Protein AF-A0A2S7L1G5-F1 (afdb_monomer)

Secondary structure (DSSP, 8-state):
------SEEEE--SHHHHHHHHHHHHTT--EEEE-SS----GGGS-SSTT-HHHHBEEGGGTEE-SB-

InterPro domains:
  IPR036188 FAD/NAD(P)-binding domain superfamily [G3DSA:3.50.50.60] (4-64)
  IPR036188 FAD/NAD(P)-binding domain superfamily [SSF51905] (3-61)
  IPR052542 Cholesterol Oxidase Enzyme [PTHR47470] (4-54)

Organism: NCBI:txid53483

Nearest PDB structures (foldseek):
  2ylw-assembly1_A  TM=8.846E-01  e=7.900E-02  Thermobifida fusca
  6c87-assembly1_A  TM=7.990E-01  e=6.892E-02  Naegleria fowleri
  4d03-assembly1_A  TM=6.189E-01  e=7.379E-02  Thermobifida fusca
  8dp2-assembly1_A  TM=7.948E-01  e=1.295E+00  Pseudomonas aeruginosa PAO1
  3wbj-assembly1_A  TM=5.616E-01  e=4.734E+00  Saccharomyces cerevisiae S288C

Solvent-accessible surface area (backbone atoms only — not comparable to full-atom values): 4302 Å² total; per-residue (Å²): 132,84,86,82,85,62,81,43,79,36,82,36,76,50,73,68,38,45,52,52,49,50,58,44,41,76,73,70,47,50,69,44,78,47,58,94,69,79,93,77,52,83,86,55,54,53,95,48,81,83,42,47,54,40,33,34,49,41,65,93,80,71,14,72,17,81,48,120

Radius of gyration: 15.41 Å; Cα contacts (8 Å, |Δi|>4): 88; chains: 1; bounding box: 28×29×37 Å

Foldseek 3Di:
DDDDDFPEEAEACPPVSVVVQVVCVVVVGGYHYDYPADDDDPVLADPDCVPQLQCDCDVVVNRRHDHD

Structure (mmCIF, N/CA/C/O backbone):
data_AF-A0A2S7L1G5-F1
#
_entry.id   AF-A0A2S7L1G5-F1
#
loop_
_atom_site.group_PDB
_atom_site.id
_atom_site.type_symbol
_atom_site.label_atom_id
_atom_site.label_alt_id
_atom_site.label_comp_id
_atom_site.label_asym_id
_atom_site.label_entity_id
_atom_site.label_seq_id
_atom_site.pdbx_PDB_ins_code
_atom_site.Cartn_x
_atom_site.Cartn_y
_atom_site.Cartn_z
_atom_site.occupancy
_atom_site.B_iso_or_equiv
_atom_site.auth_seq_id
_atom_site.auth_comp_id
_atom_site.auth_asym_id
_atom_site.auth_atom_id
_atom_site.pdbx_PDB_model_num
ATOM 1 N N . MET A 1 1 ? -5.602 -21.810 13.306 1.00 56.88 1 MET A N 1
ATOM 2 C CA . MET A 1 1 ? -5.418 -20.632 12.424 1.00 56.88 1 MET A CA 1
ATOM 3 C C . MET A 1 1 ? -5.504 -19.388 13.296 1.00 56.88 1 MET A C 1
ATOM 5 O O 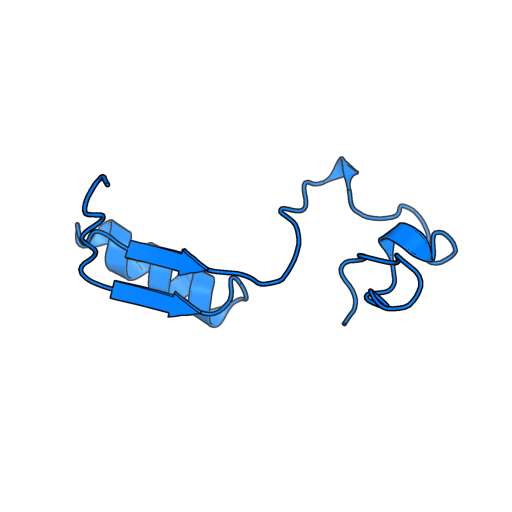. MET A 1 1 ? -6.313 -19.397 14.214 1.00 56.88 1 MET A O 1
ATOM 9 N N . LYS A 1 2 ? -4.662 -18.367 13.093 1.00 74.19 2 LYS A N 1
ATOM 10 C CA . LYS A 1 2 ? -4.826 -17.088 13.808 1.00 74.19 2 LYS A CA 1
ATOM 11 C C . LYS A 1 2 ? -5.965 -16.314 13.145 1.00 74.19 2 LYS A C 1
ATOM 13 O O . LYS A 1 2 ? -5.879 -16.062 11.947 1.00 74.19 2 LYS A O 1
ATOM 18 N N . ASN A 1 3 ? -6.997 -15.954 13.905 1.00 86.44 3 ASN A N 1
ATOM 19 C CA . ASN A 1 3 ? -8.022 -15.029 13.427 1.00 86.44 3 ASN A CA 1
ATOM 20 C C . ASN A 1 3 ? -7.393 -13.638 13.304 1.00 86.44 3 ASN A C 1
ATOM 22 O O . ASN A 1 3 ? -6.829 -13.121 14.270 1.00 86.44 3 ASN A O 1
ATOM 26 N N . LEU A 1 4 ? -7.443 -13.059 12.107 1.00 89.56 4 LEU A N 1
ATOM 27 C CA . LEU A 1 4 ? -7.033 -11.682 11.871 1.00 89.56 4 LEU A CA 1
ATOM 28 C C . LEU A 1 4 ? -8.294 -10.832 11.734 1.00 89.56 4 LEU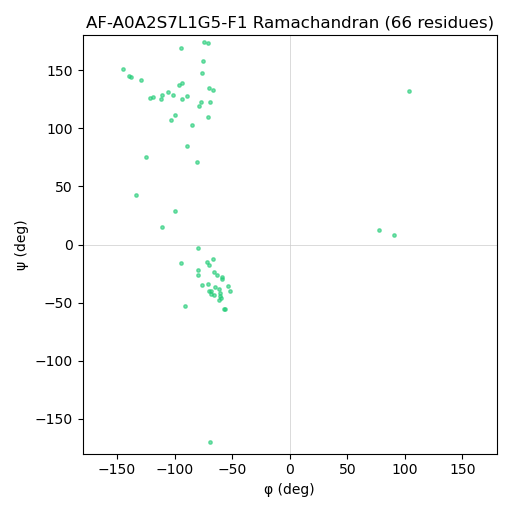 A C 1
ATOM 30 O O . LEU A 1 4 ? -8.990 -10.909 10.729 1.00 89.56 4 LEU A O 1
ATOM 34 N N . GLU A 1 5 ? -8.580 -10.034 12.754 1.00 94.88 5 GLU A N 1
ATOM 35 C CA . GLU A 1 5 ? -9.703 -9.094 12.755 1.00 94.88 5 GLU A CA 1
ATOM 36 C C . GLU A 1 5 ? -9.213 -7.705 12.343 1.00 94.88 5 GLU A C 1
ATOM 38 O O . GLU A 1 5 ? -8.144 -7.285 12.788 1.00 94.88 5 GLU A O 1
ATOM 43 N N . TYR A 1 6 ? -9.964 -7.013 11.490 1.00 97.12 6 TYR A N 1
ATOM 44 C CA . TYR A 1 6 ? -9.684 -5.656 11.019 1.00 97.12 6 TYR A CA 1
ATOM 45 C C . TYR A 1 6 ? -10.998 -4.878 10.970 1.00 97.12 6 TYR A C 1
ATOM 47 O O . TYR A 1 6 ? -12.026 -5.451 10.616 1.00 97.12 6 TYR A O 1
ATOM 55 N N . ASP A 1 7 ? -10.954 -3.584 11.275 1.00 97.94 7 ASP A N 1
ATOM 56 C CA . ASP A 1 7 ? -12.130 -2.710 11.203 1.00 97.94 7 ASP A CA 1
ATOM 57 C C . ASP A 1 7 ? -12.456 -2.339 9.750 1.00 97.94 7 ASP A C 1
ATOM 59 O O . ASP A 1 7 ? -13.618 -2.221 9.368 1.00 97.94 7 ASP A O 1
ATOM 63 N N . TYR A 1 8 ? -11.416 -2.174 8.922 1.00 98.00 8 TYR A N 1
ATOM 64 C CA . TYR A 1 8 ? -11.541 -1.812 7.511 1.00 98.00 8 TYR A CA 1
ATOM 65 C C . TYR A 1 8 ? -10.573 -2.610 6.642 1.00 98.00 8 TYR A C 1
ATOM 67 O O . TYR A 1 8 ? -9.422 -2.848 7.016 1.00 98.00 8 TYR A O 1
ATOM 75 N N . VAL A 1 9 ? -11.027 -2.954 5.436 1.00 97.88 9 VAL A N 1
ATOM 76 C CA . VAL A 1 9 ? -10.208 -3.577 4.392 1.00 97.88 9 VAL A CA 1
ATOM 77 C C . VAL A 1 9 ? -10.232 -2.696 3.148 1.00 97.88 9 VAL A C 1
ATOM 79 O O . VAL A 1 9 ? -11.296 -2.362 2.631 1.00 97.88 9 VAL A O 1
ATOM 82 N N . ILE A 1 10 ? -9.052 -2.328 2.662 1.00 98.19 10 ILE A N 1
ATOM 83 C CA . ILE A 1 10 ? -8.848 -1.506 1.471 1.00 98.19 10 ILE A CA 1
ATOM 84 C C . ILE A 1 10 ? -8.212 -2.375 0.392 1.00 98.19 10 ILE A C 1
ATOM 86 O O . ILE A 1 10 ? -7.157 -2.977 0.600 1.00 98.19 10 ILE A O 1
ATOM 90 N N . ILE A 1 11 ? -8.846 -2.416 -0.777 1.00 97.44 11 ILE A N 1
ATOM 91 C CA . ILE A 1 11 ? -8.336 -3.132 -1.944 1.00 97.44 11 ILE A CA 1
ATOM 92 C C . ILE A 1 11 ? -7.672 -2.128 -2.884 1.00 97.44 11 ILE A C 1
ATOM 94 O O . ILE A 1 11 ? -8.331 -1.296 -3.503 1.00 97.44 11 ILE A O 1
ATOM 98 N N . GLY A 1 12 ? -6.356 -2.236 -2.988 1.00 95.75 12 GLY A N 1
ATOM 99 C CA . GLY A 1 12 ? -5.498 -1.400 -3.809 1.00 95.75 12 GLY A CA 1
ATOM 100 C C . GLY A 1 12 ? -4.727 -0.362 -2.996 1.00 95.75 12 GLY A C 1
ATOM 101 O O . GLY A 1 12 ? -5.304 0.387 -2.208 1.00 95.75 12 GLY A O 1
ATOM 102 N N . SER A 1 13 ? -3.421 -0.261 -3.239 1.00 95.38 13 SER A N 1
ATOM 103 C CA . SER A 1 13 ? -2.533 0.726 -2.603 1.00 95.38 13 SER A CA 1
ATOM 104 C C . SER A 1 13 ? -2.263 1.935 -3.508 1.00 95.38 13 SER A C 1
ATOM 106 O O . SER A 1 13 ? -1.195 2.542 -3.460 1.00 95.38 13 SER A O 1
ATOM 108 N N . GLY A 1 14 ? -3.214 2.271 -4.385 1.00 93.25 14 GLY A N 1
ATOM 109 C CA . GLY A 1 14 ? -3.158 3.483 -5.204 1.00 93.25 14 GLY A CA 1
ATOM 110 C C . GLY A 1 14 ? -3.338 4.753 -4.365 1.00 93.25 14 GLY A C 1
ATOM 111 O O . GLY A 1 14 ? -3.363 4.707 -3.134 1.00 93.25 14 GLY A O 1
ATOM 112 N N . PHE A 1 15 ? -3.514 5.900 -5.025 1.00 95.88 15 PHE A N 1
ATOM 113 C CA . PHE A 1 15 ? -3.673 7.188 -4.340 1.00 95.88 15 PHE A CA 1
ATOM 114 C C . PHE A 1 15 ? -4.840 7.187 -3.337 1.00 95.88 15 PHE A C 1
ATOM 116 O O . PHE A 1 15 ? -4.633 7.426 -2.150 1.00 95.88 15 PHE A O 1
ATOM 123 N N . GLY A 1 16 ? -6.052 6.845 -3.789 1.00 97.38 16 GLY A N 1
ATOM 124 C CA . GLY 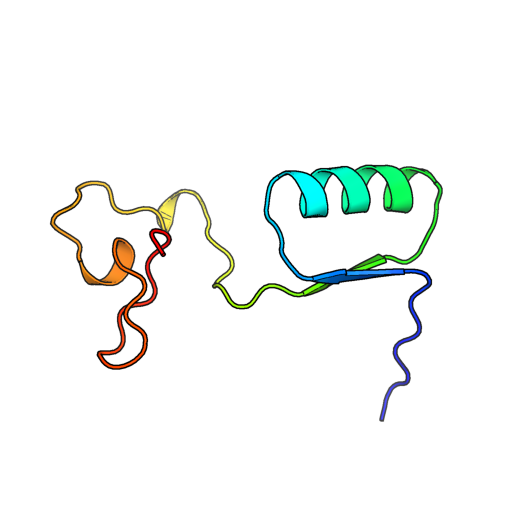A 1 16 ? -7.242 6.838 -2.930 1.00 97.38 16 GLY A CA 1
ATOM 125 C C . GLY A 1 16 ? -7.125 5.851 -1.768 1.00 97.38 16 GLY A C 1
ATOM 126 O O . GLY A 1 16 ? -7.326 6.232 -0.620 1.00 97.38 16 GLY A O 1
ATOM 127 N N . GLY A 1 17 ? -6.713 4.611 -2.052 1.00 97.50 17 GLY A N 1
ATOM 128 C CA . GLY A 1 17 ? -6.546 3.579 -1.027 1.00 97.50 17 GLY A CA 1
ATOM 129 C C . GLY A 1 17 ? -5.515 3.957 0.036 1.00 97.50 17 GLY A C 1
ATOM 130 O O . GLY A 1 17 ? -5.774 3.794 1.224 1.00 97.50 17 GLY A O 1
ATOM 131 N N . SER A 1 18 ? -4.387 4.546 -0.370 1.00 96.88 18 SER A N 1
ATOM 132 C CA . SER A 1 18 ? -3.335 4.975 0.561 1.00 96.88 18 SER A CA 1
ATOM 133 C C . SER A 1 18 ? -3.778 6.141 1.447 1.00 96.88 18 SER A C 1
ATOM 135 O O . SER A 1 18 ? -3.535 6.122 2.653 1.00 96.88 18 SER A O 1
ATOM 137 N N . VAL A 1 19 ? -4.469 7.138 0.882 1.00 98.25 19 VAL A N 1
ATOM 138 C CA . VAL A 1 19 ? -4.999 8.275 1.655 1.00 98.25 19 VAL A CA 1
ATOM 139 C C . VAL A 1 19 ? -6.082 7.810 2.630 1.00 98.25 19 VAL A C 1
ATOM 141 O O . VAL A 1 19 ? -6.062 8.199 3.799 1.00 98.25 19 VAL A O 1
ATOM 144 N N . SER A 1 20 ? -6.998 6.944 2.189 1.00 98.31 20 SER A N 1
ATOM 145 C CA . SER A 1 20 ? -8.007 6.344 3.066 1.00 98.31 20 SER A CA 1
ATOM 146 C C . SER A 1 20 ? -7.367 5.531 4.192 1.00 98.31 20 SER A C 1
ATOM 148 O O . SER A 1 20 ? -7.761 5.694 5.347 1.00 98.31 20 SER A O 1
ATOM 150 N N . ALA A 1 21 ? -6.355 4.713 3.883 1.00 98.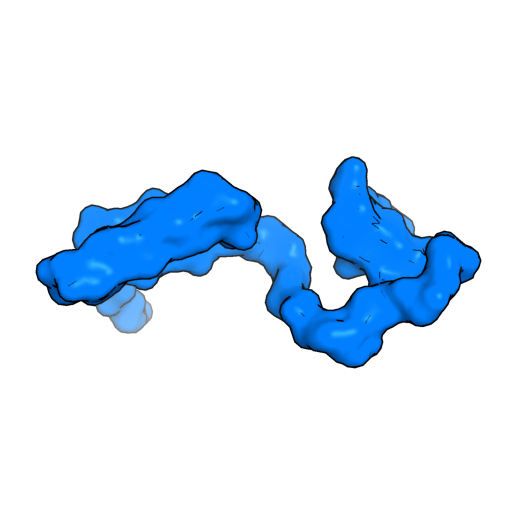38 21 ALA A N 1
ATOM 151 C CA . ALA A 1 21 ? -5.632 3.919 4.874 1.00 98.38 21 ALA A CA 1
ATOM 152 C C . ALA A 1 21 ? -4.980 4.807 5.935 1.00 98.38 21 ALA A C 1
ATOM 154 O O . ALA A 1 21 ? -5.146 4.546 7.126 1.00 98.38 21 ALA A O 1
ATOM 155 N N . LEU A 1 22 ? -4.304 5.881 5.513 1.00 98.38 22 LEU A N 1
ATOM 156 C CA . LEU A 1 22 ? -3.704 6.863 6.413 1.00 98.38 22 LEU A CA 1
ATOM 157 C C . LEU A 1 22 ? -4.753 7.469 7.351 1.00 98.38 22 LEU A C 1
ATOM 159 O O . LEU A 1 22 ? -4.606 7.373 8.565 1.00 98.38 22 LEU A O 1
ATOM 163 N N . ARG A 1 23 ? -5.839 8.035 6.810 1.00 98.50 23 ARG A N 1
ATOM 164 C CA . ARG A 1 23 ? -6.853 8.730 7.624 1.00 98.50 23 ARG A CA 1
ATOM 165 C C . ARG A 1 23 ? -7.588 7.809 8.593 1.00 98.50 23 ARG A C 1
ATOM 167 O O . ARG A 1 23 ? -7.916 8.229 9.699 1.00 98.50 23 ARG A O 1
ATOM 174 N N . LEU A 1 24 ? -7.868 6.572 8.189 1.00 98.44 24 LEU A N 1
ATOM 175 C CA . LEU A 1 24 ? -8.488 5.581 9.069 1.00 98.44 24 LEU A CA 1
ATOM 176 C C . LEU A 1 24 ? -7.516 5.126 10.165 1.00 98.44 24 LEU A C 1
ATOM 178 O O . LEU A 1 24 ? -7.914 5.015 11.322 1.00 98.44 24 LEU A O 1
ATOM 182 N N . SER A 1 25 ? -6.240 4.943 9.824 1.00 98.25 25 SER A N 1
ATOM 183 C CA . SER A 1 25 ? -5.212 4.554 10.797 1.00 98.25 25 SER A CA 1
ATOM 184 C C . SER A 1 25 ? -4.925 5.675 11.804 1.00 98.25 25 SER A C 1
ATOM 186 O O . SER A 1 25 ? -4.815 5.406 12.995 1.00 98.25 25 SER A O 1
ATOM 188 N N . GLU A 1 26 ? -4.886 6.941 11.367 1.00 98.50 26 GLU A N 1
ATOM 189 C CA . GLU A 1 26 ? -4.763 8.124 12.242 1.00 98.50 26 GLU A CA 1
ATOM 190 C C . GLU A 1 26 ? -5.913 8.231 13.256 1.00 98.50 26 GLU A C 1
ATOM 192 O O . GLU A 1 26 ? -5.725 8.739 14.358 1.00 98.50 26 GLU A O 1
ATOM 197 N N . LYS A 1 27 ? -7.103 7.727 12.906 1.00 98.25 27 LYS A N 1
ATOM 198 C CA . LYS A 1 27 ? -8.260 7.644 13.813 1.00 98.25 27 LYS A CA 1
ATOM 199 C C . LYS A 1 27 ? -8.204 6.457 14.783 1.00 98.25 27 LYS A C 1
ATOM 201 O O . LYS A 1 27 ? -9.097 6.330 15.614 1.00 98.25 27 LYS A O 1
ATOM 206 N N . GLY A 1 28 ? -7.186 5.601 14.688 1.00 98.19 28 GLY A N 1
ATOM 207 C CA . GLY A 1 28 ? -6.991 4.451 15.572 1.00 98.19 28 GLY A CA 1
ATOM 208 C C . GLY A 1 28 ? -7.641 3.151 15.098 1.00 98.19 28 GLY A C 1
ATOM 209 O O . GLY A 1 28 ? -7.644 2.181 15.851 1.00 98.19 28 GLY A O 1
ATOM 210 N N . TYR A 1 29 ? -8.172 3.097 13.872 1.00 98.44 29 TYR A N 1
ATOM 211 C CA . TYR A 1 29 ? -8.731 1.860 13.326 1.00 98.44 29 TYR A CA 1
ATOM 212 C C . TYR A 1 29 ? -7.641 0.891 12.870 1.00 98.44 29 TYR A C 1
ATOM 214 O O . TYR A 1 29 ? -6.597 1.290 12.344 1.00 98.44 29 TYR A O 1
ATOM 222 N N . LYS A 1 30 ? -7.918 -0.408 12.988 1.00 97.81 30 LYS A N 1
ATOM 223 C CA . LYS A 1 30 ? -7.078 -1.474 12.451 1.00 97.81 30 LYS A CA 1
ATOM 224 C C 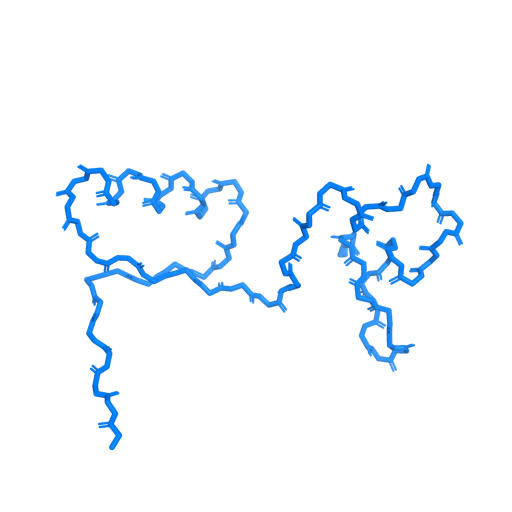. LYS A 1 30 ? -7.431 -1.715 10.985 1.00 97.81 30 LYS A C 1
ATOM 226 O O . LYS A 1 30 ? -8.435 -2.348 10.662 1.00 97.81 30 LYS A O 1
ATOM 231 N N . VAL A 1 31 ? -6.583 -1.217 10.090 1.00 98.31 31 VAL A N 1
ATOM 232 C CA . VAL A 1 31 ? -6.823 -1.230 8.640 1.00 98.31 31 VAL A CA 1
ATOM 233 C C . VAL A 1 31 ? -5.949 -2.276 7.949 1.00 98.31 31 VAL A C 1
ATOM 235 O O . VAL A 1 31 ? -4.736 -2.316 8.155 1.00 98.31 31 VAL A O 1
ATOM 238 N N . LEU A 1 32 ? -6.552 -3.103 7.095 1.00 97.50 32 LEU A N 1
ATOM 239 C CA . LEU A 1 32 ? -5.845 -4.001 6.180 1.00 97.50 32 LEU A CA 1
ATOM 240 C C . LEU A 1 32 ? -5.826 -3.401 4.775 1.00 97.50 32 LEU A C 1
ATOM 242 O O . LEU A 1 32 ? -6.879 -3.080 4.232 1.00 97.50 32 LEU A O 1
ATOM 246 N N . VAL A 1 33 ? -4.652 -3.310 4.153 1.00 97.75 33 VAL A N 1
ATOM 247 C CA . VAL A 1 33 ? -4.515 -2.947 2.735 1.00 97.75 33 VAL A CA 1
ATOM 248 C C . VAL A 1 33 ? -4.038 -4.169 1.959 1.00 97.75 33 VAL A C 1
ATOM 250 O O . VAL A 1 33 ? -3.041 -4.787 2.332 1.00 97.75 33 VAL A O 1
ATOM 253 N N . ILE A 1 34 ? -4.737 -4.514 0.880 1.00 96.88 34 ILE A N 1
ATOM 254 C CA . ILE A 1 34 ? -4.384 -5.626 -0.009 1.00 96.88 34 ILE A CA 1
ATOM 255 C C . ILE A 1 34 ? -4.130 -5.070 -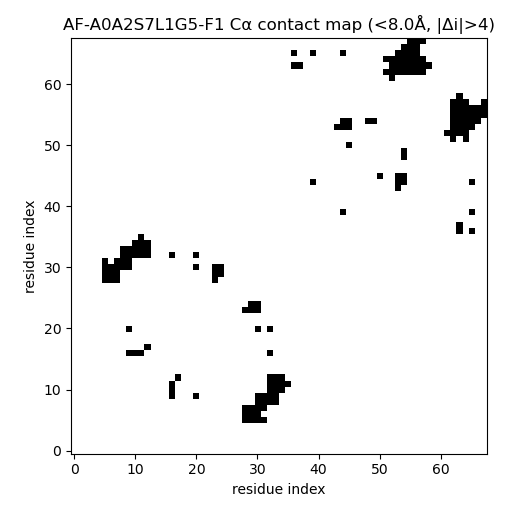1.403 1.00 96.88 34 ILE A C 1
ATOM 257 O O . ILE A 1 34 ? -4.984 -4.399 -1.972 1.00 96.88 34 ILE A O 1
ATOM 261 N N . GLU A 1 35 ? -2.981 -5.391 -1.982 1.00 94.69 35 GLU A N 1
ATOM 262 C CA . GLU A 1 35 ? -2.618 -5.005 -3.342 1.00 94.69 35 GLU A CA 1
ATOM 263 C C . GLU A 1 35 ? -2.144 -6.239 -4.121 1.00 94.69 35 GLU A C 1
ATOM 265 O O . GLU A 1 35 ? -1.466 -7.108 -3.578 1.00 94.69 35 GLU A O 1
ATOM 270 N N . LYS A 1 36 ? -2.511 -6.318 -5.406 1.00 90.75 36 LYS A N 1
ATOM 271 C CA . LYS A 1 36 ? -2.124 -7.412 -6.315 1.00 90.75 36 LYS A CA 1
ATOM 272 C C . LYS A 1 36 ? -0.636 -7.349 -6.681 1.00 90.75 36 LYS A C 1
ATOM 274 O O . LYS A 1 36 ? -0.015 -8.369 -6.971 1.00 90.75 36 LYS A O 1
ATOM 279 N N . GLY A 1 37 ? -0.109 -6.130 -6.783 1.00 87.88 37 GLY A N 1
ATOM 280 C CA . GLY A 1 37 ? 1.271 -5.852 -7.170 1.00 87.88 37 GLY A CA 1
ATOM 281 C C . GLY A 1 37 ? 2.305 -6.232 -6.109 1.00 87.88 37 GLY A C 1
ATOM 282 O O . GLY A 1 37 ? 1.980 -6.589 -4.981 1.00 87.88 37 GLY A O 1
ATOM 283 N N . LYS A 1 38 ? 3.583 -6.122 -6.482 1.00 87.88 38 LYS A N 1
ATOM 284 C CA . LYS A 1 38 ? 4.698 -6.240 -5.538 1.00 87.88 38 LYS A CA 1
ATOM 285 C C . LYS A 1 38 ? 4.829 -4.978 -4.692 1.00 87.88 38 LYS A C 1
ATOM 287 O O . LYS A 1 38 ? 4.425 -3.894 -5.105 1.00 87.88 38 LYS A O 1
ATOM 292 N N . TRP A 1 39 ? 5.474 -5.123 -3.541 1.00 89.75 39 TRP A N 1
ATOM 293 C CA . TRP A 1 39 ? 5.999 -3.981 -2.808 1.00 89.75 39 TRP A CA 1
ATOM 294 C C . TRP A 1 39 ? 7.203 -3.412 -3.564 1.00 89.75 39 TRP A C 1
ATOM 296 O O . TRP A 1 39 ? 8.242 -4.064 -3.625 1.00 89.75 39 TRP A O 1
ATOM 306 N N . PHE A 1 40 ? 7.055 -2.229 -4.158 1.00 88.44 40 PHE A N 1
ATOM 307 C CA . PHE A 1 40 ? 8.128 -1.561 -4.894 1.00 88.44 40 PHE A CA 1
ATOM 308 C C . PHE A 1 40 ? 8.879 -0.589 -3.981 1.00 88.44 40 PHE A C 1
ATOM 310 O O . PHE A 1 40 ? 8.282 0.312 -3.390 1.00 88.44 40 PHE A O 1
ATOM 317 N N . LYS A 1 41 ? 10.197 -0.750 -3.891 1.00 89.12 41 LYS A N 1
ATOM 318 C CA . LYS A 1 41 ? 11.129 0.235 -3.330 1.00 89.12 41 LYS A CA 1
ATOM 319 C C . LYS A 1 41 ? 11.715 1.096 -4.443 1.00 89.12 41 LYS A C 1
ATOM 321 O O . LYS A 1 41 ? 11.599 0.769 -5.621 1.00 89.12 41 LYS A O 1
ATOM 326 N N . ALA A 1 42 ? 12.397 2.176 -4.069 1.00 87.62 42 ALA A N 1
ATOM 327 C CA . ALA A 1 42 ? 13.079 3.049 -5.022 1.00 87.62 42 ALA A CA 1
ATOM 328 C C . ALA A 1 42 ? 14.019 2.266 -5.965 1.00 87.62 42 ALA A C 1
ATOM 330 O O . ALA A 1 42 ? 14.025 2.515 -7.168 1.00 87.62 42 ALA A O 1
ATOM 331 N N . GLU A 1 43 ? 14.748 1.268 -5.450 1.00 87.38 43 GLU A N 1
ATOM 332 C CA . GLU A 1 43 ? 15.652 0.428 -6.258 1.00 87.38 43 GLU A CA 1
ATOM 333 C C . GLU A 1 43 ? 14.940 -0.540 -7.228 1.00 87.38 43 GLU A C 1
ATOM 335 O O . GLU A 1 43 ? 15.557 -1.070 -8.164 1.00 87.38 43 GLU A O 1
ATOM 340 N N . ASP A 1 44 ? 13.648 -0.804 -7.018 1.00 86.75 44 ASP A N 1
ATOM 341 C CA . ASP A 1 44 ? 12.872 -1.714 -7.861 1.00 86.75 44 ASP A CA 1
ATOM 342 C C . ASP A 1 44 ? 12.421 -1.052 -9.160 1.00 86.75 44 ASP A C 1
ATOM 344 O O . ASP A 1 44 ? 12.183 -1.751 -10.151 1.00 86.75 44 ASP A O 1
ATOM 348 N N . PHE A 1 45 ? 12.360 0.280 -9.188 1.00 86.44 45 PHE A N 1
ATOM 349 C CA . PHE A 1 45 ? 11.984 1.010 -10.386 1.00 86.44 45 PHE A CA 1
ATOM 350 C C . PHE A 1 45 ? 13.081 0.908 -11.455 1.00 86.44 45 PHE A C 1
ATOM 352 O O . PHE A 1 45 ? 14.278 1.035 -11.170 1.00 86.44 45 PHE A O 1
ATOM 359 N N . PRO A 1 46 ? 12.702 0.647 -12.715 1.00 87.38 46 PRO A N 1
ATOM 360 C CA . PRO A 1 46 ? 13.667 0.567 -13.792 1.00 87.38 46 PRO A CA 1
ATOM 361 C C . PRO A 1 46 ? 14.288 1.946 -14.045 1.00 87.38 46 PRO A C 1
ATOM 363 O O . PRO A 1 46 ? 13.584 2.938 -14.187 1.00 87.38 46 PRO A O 1
ATOM 366 N N . LYS A 1 47 ? 15.621 2.001 -14.164 1.00 87.00 47 LYS A N 1
ATOM 367 C CA . LYS A 1 47 ? 16.332 3.234 -14.553 1.00 87.00 47 LYS A CA 1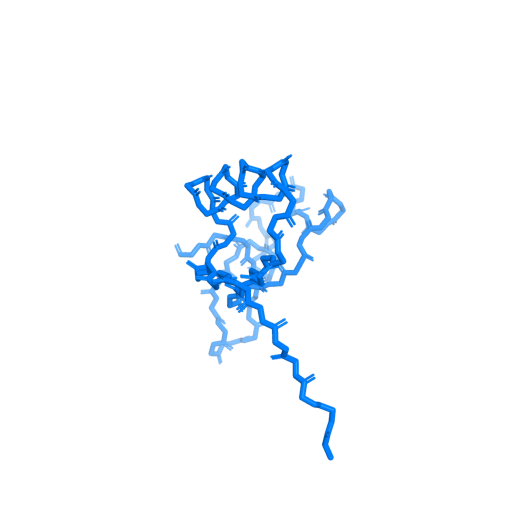
ATOM 368 C C . LYS A 1 47 ? 16.006 3.672 -15.986 1.00 87.00 47 LYS A C 1
ATOM 370 O O . LYS A 1 47 ? 16.177 4.835 -16.326 1.00 87.00 47 LYS A O 1
ATOM 375 N N . THR A 1 48 ? 15.584 2.730 -16.832 1.00 87.12 48 THR A N 1
ATOM 376 C CA . THR A 1 48 ? 15.234 2.946 -18.239 1.00 87.12 48 THR A CA 1
ATOM 377 C C . THR A 1 48 ? 14.069 2.042 -18.647 1.00 87.12 48 THR A C 1
ATOM 379 O O . THR A 1 48 ? 13.937 0.923 -18.149 1.00 87.12 48 THR A O 1
ATOM 382 N N . ASN A 1 49 ? 13.256 2.479 -19.613 1.00 85.00 49 ASN A N 1
ATOM 383 C CA . ASN A 1 49 ? 12.076 1.729 -20.077 1.00 85.00 49 ASN A CA 1
ATOM 384 C C . ASN A 1 49 ? 12.419 0.407 -20.796 1.00 85.00 49 ASN A C 1
ATOM 386 O O . ASN A 1 49 ? 11.556 -0.444 -20.972 1.00 85.00 49 ASN A O 1
ATOM 390 N N . TRP A 1 50 ? 13.688 0.197 -21.161 1.00 88.25 50 TRP A N 1
ATOM 391 C CA . TRP A 1 50 ? 14.171 -1.037 -21.790 1.00 88.25 50 TRP A CA 1
ATOM 392 C C . TRP A 1 50 ? 14.225 -2.235 -20.837 1.00 88.25 50 TRP A C 1
ATOM 394 O O . TRP A 1 50 ? 14.316 -3.380 -21.279 1.00 88.25 50 TRP A O 1
ATOM 404 N N . ASN A 1 51 ? 14.143 -2.011 -19.522 1.00 87.31 51 ASN A N 1
ATOM 405 C CA . ASN A 1 51 ? 14.015 -3.105 -18.566 1.00 87.31 51 ASN A CA 1
ATOM 406 C C . ASN A 1 51 ? 12.560 -3.596 -18.498 1.00 87.31 51 ASN A C 1
ATOM 408 O O . ASN A 1 51 ? 11.862 -3.389 -17.504 1.00 87.31 51 ASN A O 1
ATOM 412 N N . PHE A 1 52 ? 12.112 -4.269 -19.559 1.00 87.00 52 PHE A N 1
ATOM 413 C CA . PHE A 1 52 ? 10.728 -4.723 -19.726 1.00 87.00 52 PHE A CA 1
ATOM 414 C C . PHE A 1 52 ? 10.210 -5.561 -18.549 1.00 87.00 52 PHE A C 1
ATOM 416 O O . PHE A 1 52 ? 9.061 -5.398 -18.152 1.00 87.00 52 PHE A O 1
ATOM 423 N N . LYS A 1 53 ? 11.068 -6.384 -17.926 1.00 86.00 53 LYS A N 1
ATOM 424 C CA . LYS A 1 53 ? 10.710 -7.206 -16.753 1.00 86.00 53 LYS A CA 1
ATOM 425 C C . LYS A 1 53 ? 10.278 -6.375 -15.541 1.00 86.00 53 LYS A C 1
ATOM 427 O O . LYS A 1 53 ? 9.389 -6.801 -14.804 1.00 86.00 53 LYS A O 1
ATOM 432 N N . LYS A 1 54 ? 10.934 -5.229 -15.320 1.00 85.25 54 LYS A N 1
ATOM 433 C CA . LYS A 1 54 ? 10.650 -4.283 -14.225 1.00 85.25 54 LYS A CA 1
ATOM 434 C C . LYS A 1 54 ? 9.698 -3.156 -14.636 1.00 85.25 54 LYS A C 1
ATOM 436 O O . LYS A 1 54 ? 9.157 -2.470 -13.774 1.00 85.25 54 LYS A O 1
ATOM 441 N N . TRP A 1 55 ? 9.503 -2.955 -15.935 1.00 87.38 55 TRP A N 1
ATOM 442 C CA . TRP A 1 55 ? 8.654 -1.898 -16.470 1.00 87.38 55 TRP A CA 1
ATOM 443 C C . TRP A 1 55 ? 7.211 -2.371 -16.677 1.00 87.38 55 TRP A C 1
ATOM 445 O O . TRP A 1 55 ? 6.310 -1.772 -16.101 1.00 87.38 55 TRP A O 1
ATOM 455 N N . LEU A 1 56 ? 6.991 -3.482 -17.390 1.00 89.19 56 LEU A N 1
ATOM 456 C CA . LEU A 1 56 ? 5.660 -3.963 -17.782 1.00 89.19 56 LEU A CA 1
ATOM 457 C C . LEU A 1 56 ? 5.066 -4.971 -16.792 1.00 89.19 56 LEU A C 1
ATOM 459 O O . LEU A 1 56 ? 5.738 -5.906 -16.348 1.00 89.19 56 LEU A O 1
ATOM 463 N N . TRP A 1 57 ? 3.771 -4.847 -16.516 1.00 88.12 57 TRP A N 1
ATOM 464 C CA . TRP A 1 57 ? 2.974 -5.856 -15.825 1.00 88.12 57 TRP A CA 1
ATOM 465 C C . TRP A 1 57 ? 2.372 -6.840 -16.839 1.00 88.12 57 TRP A C 1
ATOM 467 O O . TRP A 1 57 ? 1.225 -6.722 -17.264 1.00 88.12 57 TRP A O 1
ATOM 477 N N . LEU A 1 58 ? 3.153 -7.853 -17.213 1.00 90.81 58 LEU A N 1
ATOM 478 C CA . LEU A 1 58 ? 2.706 -8.977 -18.042 1.00 90.81 58 LEU A CA 1
ATOM 479 C C . LEU A 1 58 ? 3.005 -10.296 -17.316 1.00 90.81 58 LEU A C 1
ATOM 481 O O . LEU A 1 58 ? 3.957 -11.008 -17.657 1.00 90.81 58 LEU A O 1
ATOM 485 N N . PRO A 1 59 ? 2.207 -10.643 -16.289 1.00 85.81 59 PRO A N 1
ATOM 486 C CA . PRO A 1 59 ? 2.493 -11.788 -15.428 1.00 85.81 59 PRO A CA 1
ATOM 487 C C . PRO A 1 59 ? 2.480 -13.122 -16.183 1.00 85.81 59 PRO A C 1
ATOM 489 O O . PRO A 1 59 ? 3.195 -14.036 -15.787 1.00 85.81 59 PRO A O 1
ATOM 492 N N . GLN A 1 60 ? 1.744 -13.218 -17.298 1.00 90.00 60 GLN A N 1
ATOM 493 C CA . GLN A 1 60 ? 1.713 -14.403 -18.168 1.00 90.00 60 GLN A CA 1
ATOM 494 C C . GLN A 1 60 ? 3.094 -14.782 -18.728 1.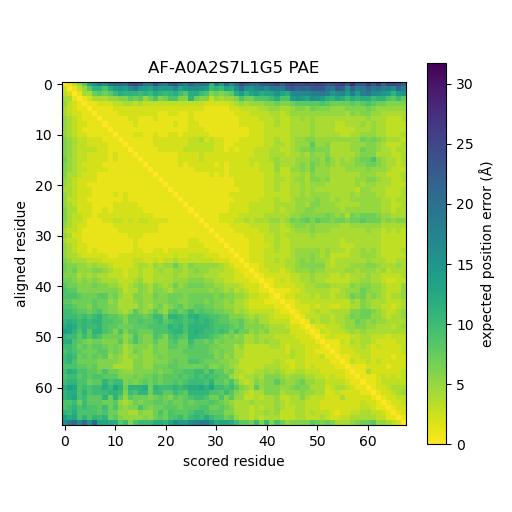00 90.00 60 GLN A C 1
ATOM 496 O O . GLN A 1 60 ? 3.348 -15.955 -18.974 1.00 90.00 60 GLN A O 1
ATOM 501 N N . VAL A 1 61 ? 3.997 -13.809 -18.889 1.00 91.81 61 VAL A N 1
ATOM 502 C CA . VAL A 1 61 ? 5.383 -14.022 -19.347 1.00 91.81 61 VAL A CA 1
ATOM 503 C C . VAL A 1 61 ? 6.410 -13.759 -18.236 1.00 91.81 61 VAL A C 1
ATOM 505 O O . VAL A 1 61 ? 7.604 -13.608 -18.492 1.00 91.81 61 VAL A O 1
ATOM 508 N N . GLY A 1 62 ? 5.955 -13.684 -16.981 1.00 86.19 62 GLY A N 1
ATOM 509 C CA . GLY A 1 62 ? 6.801 -13.448 -15.810 1.00 86.19 62 GLY A CA 1
ATOM 510 C C . GLY A 1 62 ? 7.241 -11.994 -15.610 1.00 86.19 62 GLY A C 1
ATOM 511 O O . GLY A 1 62 ? 8.136 -11.741 -14.800 1.00 86.19 62 GLY A O 1
ATOM 512 N N . PHE A 1 63 ? 6.651 -11.025 -16.317 1.00 89.88 63 PHE A N 1
ATOM 513 C CA . PHE A 1 63 ? 6.963 -9.606 -16.118 1.00 89.88 63 PHE A CA 1
ATOM 514 C C . PHE A 1 63 ? 6.036 -9.025 -15.048 1.00 89.88 63 PHE A C 1
ATOM 516 O O . PHE A 1 63 ? 4.817 -9.181 -15.103 1.00 89.88 63 PHE A O 1
ATOM 523 N N . GLN A 1 64 ? 6.621 -8.383 -14.042 1.00 86.94 64 GLN A N 1
ATOM 524 C CA . GLN A 1 64 ? 5.915 -7.910 -12.845 1.00 86.94 64 GLN A CA 1
ATOM 525 C C . GLN A 1 64 ? 6.331 -6.470 -12.529 1.00 86.94 64 GLN A C 1
ATOM 527 O O . GLN A 1 64 ? 6.625 -6.137 -11.381 1.00 86.94 64 GLN A O 1
ATOM 532 N N . GLY A 1 65 ? 6.422 -5.649 -13.575 1.00 86.00 65 GLY A N 1
ATOM 533 C CA . GLY A 1 65 ? 6.734 -4.231 -13.481 1.00 86.00 65 GLY A CA 1
ATOM 534 C C . GLY A 1 65 ? 5.580 -3.384 -12.957 1.00 86.00 65 GLY A C 1
ATOM 535 O O . GLY A 1 65 ? 4.483 -3.877 -12.712 1.00 86.00 65 GLY A O 1
ATOM 536 N N . PHE A 1 66 ? 5.834 -2.098 -12.739 1.00 84.50 66 PHE A N 1
ATOM 537 C CA . PHE A 1 66 ? 4.848 -1.207 -12.118 1.00 84.50 66 PHE A CA 1
ATOM 538 C C . PHE A 1 66 ? 3.770 -0.712 -13.097 1.00 84.50 66 PHE A C 1
ATOM 540 O O . PHE A 1 66 ? 2.666 -0.384 -12.659 1.00 84.50 66 PHE A O 1
ATOM 547 N N . LEU A 1 67 ? 4.079 -0.648 -14.398 1.00 83.2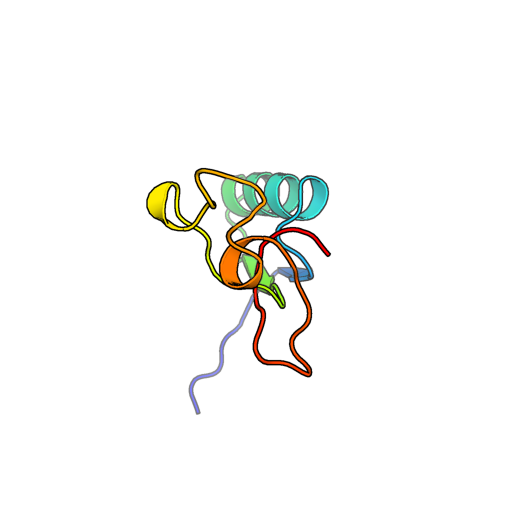5 67 LEU A N 1
ATOM 548 C CA . LEU A 1 67 ? 3.158 -0.169 -15.425 1.00 83.25 67 LEU A CA 1
ATOM 549 C C . LEU A 1 67 ? 2.159 -1.276 -15.768 1.00 83.25 67 LEU A C 1
ATOM 551 O O . LEU A 1 67 ? 2.568 -2.359 -16.187 1.00 83.25 67 LEU A O 1
ATOM 555 N N . ARG A 1 68 ? 0.870 -1.004 -15.558 1.00 73.25 68 ARG A N 1
ATOM 556 C CA . ARG A 1 68 ? -0.239 -1.947 -15.760 1.00 73.25 68 ARG A CA 1
ATOM 557 C C . ARG A 1 68 ? -0.926 -1.761 -17.095 1.00 73.25 68 ARG A C 1
ATOM 559 O O . ARG A 1 68 ? -0.991 -0.599 -17.545 1.00 73.25 68 ARG A O 1
#

Mean predicted aligned error: 4.71 Å

Sequence (68 aa):
MKNLEYDYVIIGSGFGGSVSALRLSEKGYKVLVIEKGKWFKAEDFPKTNWNFKKWLWLPQVGFQGFLR

pLDDT: mean 91.19, std 7.26, range [56.88, 98.5]